Protein AF-K9FL36-F1 (afdb_monomer_lite)

pLDDT: mean 73.05, std 13.62, range [46.34, 93.56]

Structure (mmCIF, N/CA/C/O backbone):
data_AF-K9FL36-F1
#
_entry.id   AF-K9FL36-F1
#
loop_
_atom_site.group_PDB
_atom_site.id
_atom_site.type_symbol
_atom_site.label_atom_id
_atom_site.label_alt_id
_atom_site.label_comp_id
_atom_site.label_asym_id
_atom_site.label_entity_id
_atom_site.label_seq_id
_atom_site.pdbx_PDB_ins_code
_atom_site.Cartn_x
_atom_site.Cartn_y
_atom_site.Cartn_z
_atom_site.occupancy
_atom_site.B_iso_or_equiv
_atom_site.auth_seq_id
_atom_site.auth_comp_id
_atom_site.auth_asym_id
_atom_site.auth_atom_id
_atom_site.pdbx_PDB_model_num
ATOM 1 N N . MET A 1 1 ? -18.895 -12.245 8.152 1.00 71.75 1 MET A N 1
ATOM 2 C CA . MET A 1 1 ? -19.094 -10.781 8.119 1.00 71.75 1 MET A CA 1
ATOM 3 C C . MET A 1 1 ? -18.411 -10.223 9.352 1.00 71.75 1 MET A C 1
ATOM 5 O O . MET A 1 1 ? -18.664 -10.791 10.410 1.00 71.75 1 MET A O 1
ATOM 9 N N . PRO A 1 2 ? -17.522 -9.226 9.221 1.00 82.56 2 PRO A N 1
ATOM 10 C CA . PRO A 1 2 ? -16.865 -8.618 10.374 1.00 82.56 2 PRO A CA 1
ATOM 11 C C . PRO A 1 2 ? -17.904 -7.992 11.308 1.00 82.56 2 PRO A C 1
ATOM 13 O O . PRO A 1 2 ? -18.963 -7.533 10.871 1.00 82.56 2 PRO A O 1
ATOM 16 N N . THR A 1 3 ? -17.605 -8.013 12.596 1.00 93.50 3 THR A N 1
ATOM 17 C CA . THR A 1 3 ? -18.417 -7.402 13.647 1.00 93.50 3 THR A CA 1
ATOM 18 C C . THR A 1 3 ? -18.252 -5.882 13.647 1.00 93.50 3 THR A C 1
ATOM 20 O O . THR A 1 3 ? -17.268 -5.338 13.144 1.00 93.50 3 THR A O 1
ATOM 23 N N . THR A 1 4 ? -19.205 -5.164 14.242 1.00 91.94 4 THR A N 1
ATOM 24 C CA . THR A 1 4 ? -19.137 -3.699 14.363 1.00 91.94 4 THR A CA 1
ATOM 25 C C . THR A 1 4 ? -17.892 -3.234 15.127 1.00 91.94 4 THR A C 1
ATOM 27 O O . THR A 1 4 ? -17.316 -2.201 14.799 1.00 91.94 4 THR A O 1
ATOM 30 N N . GLU A 1 5 ? -17.446 -4.000 16.125 1.00 92.44 5 GLU A N 1
ATOM 31 C CA . GLU A 1 5 ? -16.233 -3.697 16.893 1.00 92.44 5 GLU A CA 1
ATOM 32 C C . GLU A 1 5 ? -14.965 -3.846 16.045 1.00 92.44 5 GLU A C 1
ATOM 34 O O . GLU A 1 5 ? -14.108 -2.962 16.068 1.00 92.44 5 GLU A O 1
ATOM 39 N N . GLU A 1 6 ? -14.873 -4.906 15.238 1.00 91.50 6 GLU A N 1
ATOM 40 C CA . GLU A 1 6 ? -13.773 -5.093 14.284 1.00 91.50 6 GLU A CA 1
ATOM 41 C C . GLU A 1 6 ? -13.739 -3.965 13.247 1.00 91.50 6 GLU A C 1
ATOM 43 O O . GLU A 1 6 ? -12.675 -3.415 12.967 1.00 91.50 6 GLU A O 1
ATOM 48 N N . LEU A 1 7 ? -14.901 -3.561 12.722 1.00 90.62 7 LEU A N 1
ATOM 49 C CA . LEU A 1 7 ? -15.001 -2.445 11.778 1.00 90.62 7 LEU A CA 1
ATOM 50 C C . LEU A 1 7 ? -14.552 -1.120 12.405 1.00 90.62 7 LEU A C 1
ATOM 52 O O . LEU A 1 7 ? -13.808 -0.367 11.777 1.00 90.62 7 LEU A O 1
ATOM 56 N N . ASN A 1 8 ? -14.938 -0.854 13.655 1.00 93.50 8 ASN A N 1
ATOM 57 C CA . ASN A 1 8 ? -14.477 0.325 14.388 1.00 93.50 8 ASN A CA 1
ATOM 58 C C . ASN A 1 8 ? -12.961 0.295 14.614 1.00 93.50 8 ASN A C 1
ATOM 60 O O . ASN A 1 8 ? -12.289 1.313 14.448 1.00 93.50 8 ASN A O 1
ATOM 64 N N . HIS A 1 9 ? -12.399 -0.866 14.954 1.00 91.88 9 HIS A N 1
ATOM 65 C CA . HIS A 1 9 ? -10.958 -1.018 15.138 1.00 91.88 9 HIS A CA 1
ATOM 66 C C . HIS A 1 9 ? -10.175 -0.766 13.841 1.00 91.88 9 HIS A C 1
ATOM 68 O O . HIS A 1 9 ? -9.157 -0.064 13.855 1.00 91.88 9 HIS A O 1
ATOM 74 N N . VAL A 1 10 ? -10.668 -1.291 12.716 1.00 90.38 10 VAL A N 1
ATOM 75 C CA . VAL A 1 10 ? -10.099 -1.043 11.384 1.00 90.38 10 VAL A CA 1
ATOM 76 C C . VAL A 1 10 ? -10.191 0.439 11.028 1.00 90.38 10 VAL A C 1
ATOM 78 O O . VAL A 1 10 ? -9.190 1.014 10.610 1.00 90.38 10 VAL A O 1
ATOM 81 N N . GLY A 1 11 ? -11.342 1.077 11.261 1.00 89.75 11 GLY A N 1
ATOM 82 C CA . GLY A 1 11 ? -11.537 2.508 11.014 1.00 89.75 11 GLY A CA 1
ATOM 83 C C . GLY A 1 11 ? -10.540 3.375 11.783 1.00 89.75 11 GLY A C 1
ATOM 84 O O . GLY A 1 11 ? -9.820 4.168 11.184 1.00 89.75 11 GLY A O 1
ATOM 85 N N . ILE A 1 12 ? -10.402 3.149 13.092 1.00 93.56 12 ILE A N 1
ATOM 86 C CA . ILE A 1 12 ? -9.447 3.882 13.942 1.00 93.56 12 ILE A CA 1
ATOM 87 C C . ILE A 1 12 ? -8.001 3.667 13.475 1.00 93.56 12 ILE A C 1
ATOM 89 O O . ILE A 1 12 ? -7.182 4.589 13.495 1.00 93.56 12 ILE A O 1
ATOM 93 N N . SER A 1 13 ? -7.659 2.446 13.069 1.00 89.25 13 SER A N 1
AT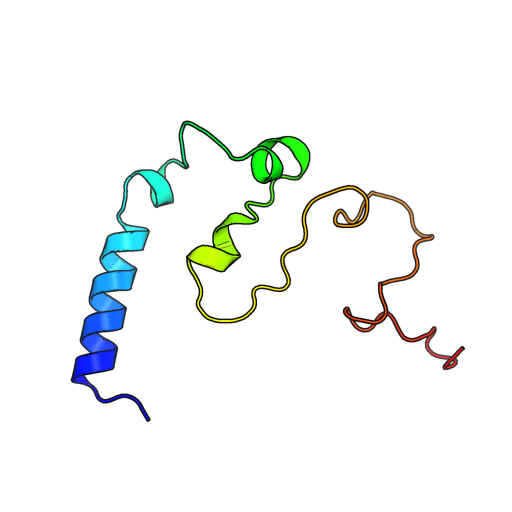OM 94 C CA . SER A 1 13 ? -6.315 2.127 12.582 1.00 89.25 13 SER A CA 1
ATOM 95 C C . SER A 1 13 ? -6.025 2.816 11.247 1.00 89.25 13 SER A C 1
ATOM 97 O O . SER A 1 13 ? -4.950 3.392 11.080 1.00 89.25 13 SER A O 1
ATOM 99 N N . ALA A 1 14 ? -7.005 2.844 10.341 1.00 88.44 14 ALA A N 1
ATOM 100 C CA . ALA A 1 14 ? -6.914 3.549 9.068 1.00 88.44 14 ALA A CA 1
ATOM 101 C C . ALA A 1 14 ? -6.795 5.071 9.260 1.00 88.44 14 ALA A C 1
ATOM 103 O O . ALA A 1 14 ? -5.944 5.707 8.641 1.00 88.44 14 ALA A O 1
ATOM 104 N N . GLU A 1 15 ? -7.578 5.660 10.169 1.00 90.38 15 GLU A N 1
ATOM 105 C CA . GLU A 1 15 ? -7.480 7.084 10.511 1.00 90.38 15 GLU A CA 1
ATOM 106 C C . GLU A 1 15 ? -6.087 7.459 11.028 1.00 90.38 15 GLU A C 1
ATOM 108 O O . GLU A 1 15 ? -5.559 8.521 10.689 1.00 90.38 15 GLU A O 1
ATOM 113 N N . ARG A 1 16 ? -5.471 6.596 11.844 1.00 90.44 16 ARG A N 1
ATOM 114 C CA . ARG A 1 16 ? -4.105 6.801 12.345 1.00 90.44 16 ARG A CA 1
ATOM 115 C C . ARG A 1 16 ? -3.066 6.704 11.235 1.00 90.44 16 ARG A C 1
ATOM 117 O O . ARG A 1 16 ? -2.173 7.549 11.195 1.00 90.44 16 ARG A O 1
ATOM 124 N N . ASP A 1 17 ? -3.185 5.722 10.344 1.00 87.56 17 ASP A N 1
ATOM 125 C CA . ASP A 1 17 ? -2.250 5.551 9.226 1.00 87.56 17 ASP A CA 1
ATOM 126 C C . ASP A 1 17 ? -2.304 6.754 8.270 1.00 87.56 17 ASP A C 1
ATOM 128 O O . ASP A 1 17 ? -1.266 7.348 7.974 1.00 87.56 17 ASP A O 1
ATOM 132 N N . LEU A 1 18 ? -3.507 7.221 7.907 1.00 86.94 18 LEU A N 1
ATOM 133 C CA . LEU A 1 18 ? -3.701 8.431 7.091 1.00 86.94 18 LEU A CA 1
ATOM 134 C C . LEU A 1 18 ? -3.173 9.697 7.772 1.00 86.94 18 LEU A C 1
ATOM 136 O O . LEU A 1 18 ? -2.684 10.619 7.116 1.00 86.94 18 LEU A O 1
ATOM 140 N N . ASN A 1 19 ? -3.268 9.761 9.101 1.00 91.31 19 ASN A N 1
ATOM 141 C CA . ASN A 1 19 ? -2.779 10.906 9.852 1.00 91.31 19 ASN A CA 1
ATOM 142 C C . ASN A 1 19 ? -1.274 10.898 10.108 1.00 91.31 19 ASN A C 1
ATOM 144 O O . ASN A 1 19 ? -0.753 11.928 10.556 1.00 91.31 19 ASN A O 1
ATOM 148 N N . SER A 1 20 ? -0.589 9.797 9.799 1.00 89.56 20 SER A N 1
ATOM 149 C CA . SER A 1 20 ? 0.853 9.678 9.956 1.00 89.56 20 SER A CA 1
ATOM 150 C C . SER A 1 20 ? 1.602 10.695 9.091 1.00 89.56 20 SER A C 1
ATOM 152 O O . SER A 1 20 ? 1.175 11.103 8.008 1.00 89.56 20 SER A O 1
ATOM 154 N N . HIS A 1 21 ? 2.764 11.117 9.582 1.00 87.25 21 HIS A N 1
ATOM 155 C CA . HIS A 1 21 ? 3.621 12.064 8.878 1.00 87.25 21 HIS A CA 1
ATOM 156 C C . HIS A 1 21 ? 4.079 11.510 7.523 1.00 87.25 21 HIS A C 1
ATOM 158 O O . HIS A 1 21 ? 4.147 12.242 6.541 1.00 87.25 21 HIS A O 1
ATOM 164 N N . GLN A 1 22 ? 4.363 10.210 7.462 1.00 84.62 22 GLN A N 1
ATOM 165 C CA . GLN A 1 22 ? 4.813 9.516 6.262 1.00 84.62 22 GLN A CA 1
ATOM 166 C C . GLN A 1 22 ? 3.718 9.447 5.193 1.00 84.62 22 GLN A C 1
ATOM 168 O O . GLN A 1 22 ? 4.035 9.595 4.019 1.00 84.62 22 GLN A O 1
ATOM 173 N N . ALA A 1 23 ? 2.451 9.255 5.576 1.00 83.06 23 ALA A N 1
ATOM 174 C CA . ALA A 1 23 ? 1.335 9.289 4.629 1.00 83.06 23 ALA A CA 1
ATOM 175 C C . ALA A 1 23 ? 1.107 10.702 4.070 1.00 83.06 23 ALA A C 1
ATOM 177 O O . ALA A 1 23 ? 0.828 10.866 2.887 1.00 83.06 23 ALA A O 1
ATOM 178 N N . LYS A 1 24 ? 1.279 11.732 4.907 1.00 85.69 24 LYS A N 1
ATOM 179 C CA . LYS A 1 24 ? 1.050 13.135 4.525 1.00 85.69 24 LYS A CA 1
ATOM 180 C C . LYS A 1 24 ? 2.177 13.749 3.704 1.00 85.69 24 LYS A C 1
ATOM 182 O O . LYS A 1 24 ? 1.916 14.500 2.773 1.00 85.69 24 LYS A O 1
ATOM 187 N N . GLN A 1 25 ? 3.421 13.490 4.088 1.00 84.56 25 GLN A N 1
ATOM 188 C CA . GLN A 1 25 ? 4.597 14.148 3.508 1.00 84.56 25 GLN A CA 1
ATOM 189 C C . GLN A 1 25 ? 5.409 13.221 2.600 1.00 84.56 25 GLN A C 1
ATOM 191 O O . GLN A 1 25 ? 6.352 13.660 1.947 1.00 84.56 25 GLN A O 1
ATOM 196 N N . GLY A 1 26 ? 5.049 11.939 2.550 1.00 76.00 26 GLY A N 1
ATOM 197 C CA . GLY A 1 26 ? 5.862 10.908 1.928 1.00 76.00 26 GLY A CA 1
ATOM 198 C C . GLY A 1 26 ? 6.988 10.423 2.843 1.00 76.00 26 GLY A C 1
ATOM 199 O O . GLY A 1 26 ? 7.327 11.018 3.872 1.00 76.00 26 GLY A O 1
ATOM 200 N N . ARG A 1 27 ? 7.578 9.286 2.470 1.00 75.62 27 ARG A N 1
ATOM 201 C CA . ARG A 1 27 ? 8.770 8.747 3.133 1.00 75.62 27 ARG A CA 1
ATOM 202 C C . ARG A 1 27 ? 9.998 9.530 2.661 1.00 75.62 27 ARG A C 1
ATOM 204 O O . ARG A 1 27 ? 10.168 9.737 1.464 1.00 75.62 27 ARG A O 1
ATOM 211 N N . SER A 1 28 ? 10.857 9.931 3.603 1.00 72.62 28 SER A N 1
ATOM 212 C CA . SER A 1 28 ? 12.123 10.621 3.298 1.00 72.62 28 SER A CA 1
ATOM 213 C C . SER A 1 28 ? 13.069 9.730 2.481 1.00 72.62 28 SER A C 1
ATOM 215 O O . SER A 1 28 ? 13.626 10.158 1.475 1.00 72.62 28 SER A O 1
ATOM 217 N N . MET A 1 29 ? 13.173 8.452 2.860 1.00 77.75 29 MET A N 1
ATOM 218 C CA . MET A 1 29 ? 13.822 7.425 2.048 1.00 77.75 29 MET A CA 1
ATOM 219 C C . MET A 1 29 ? 12.754 6.707 1.229 1.00 77.75 29 MET A C 1
ATOM 221 O O . MET A 1 29 ? 11.912 5.991 1.782 1.00 77.75 29 MET A O 1
ATOM 225 N N . LYS A 1 30 ? 12.771 6.961 -0.076 1.00 77.00 30 LYS A N 1
ATOM 226 C CA . LYS A 1 30 ? 11.947 6.263 -1.061 1.00 77.00 30 LYS A CA 1
ATOM 227 C C . LYS A 1 30 ? 12.607 4.924 -1.397 1.00 77.00 30 LYS A C 1
ATOM 229 O O . LYS A 1 30 ? 13.832 4.846 -1.407 1.00 77.00 30 LYS A O 1
ATOM 234 N N . SER A 1 31 ? 11.799 3.892 -1.623 1.00 78.44 31 SER A N 1
ATOM 235 C CA . SER A 1 31 ? 12.266 2.616 -2.172 1.00 78.44 31 SER A CA 1
ATOM 236 C C . SER A 1 31 ? 12.806 2.821 -3.588 1.00 78.44 31 SER A C 1
ATOM 238 O O . SER A 1 31 ? 12.407 3.771 -4.270 1.00 78.44 31 SER A O 1
ATOM 240 N N . ASP A 1 32 ? 13.687 1.925 -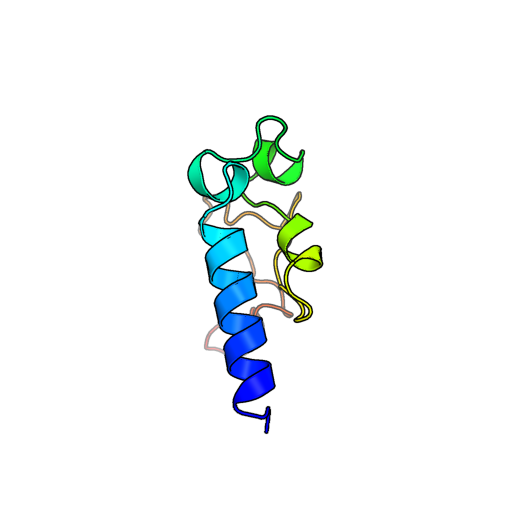4.034 1.00 81.31 32 ASP A N 1
ATOM 241 C CA . ASP A 1 32 ? 14.229 1.959 -5.399 1.00 81.31 32 ASP A CA 1
ATOM 242 C C . ASP A 1 32 ? 13.090 1.914 -6.433 1.00 81.31 32 ASP A C 1
ATOM 244 O O . ASP A 1 32 ? 13.080 2.704 -7.379 1.00 81.31 32 ASP A O 1
ATOM 248 N N . SER A 1 33 ? 12.037 1.136 -6.142 1.00 76.81 33 SER A N 1
ATOM 249 C CA . SER A 1 33 ? 10.788 1.096 -6.909 1.00 76.81 33 SER A CA 1
ATOM 250 C C . SER A 1 33 ? 10.115 2.445 -7.088 1.00 76.81 33 SER A C 1
ATOM 252 O O . SER A 1 33 ? 9.798 2.855 -8.214 1.00 76.81 33 SER A O 1
ATOM 254 N N . THR A 1 34 ? 9.979 3.190 -5.995 1.00 81.38 34 THR A N 1
ATOM 255 C CA . THR A 1 34 ? 9.384 4.527 -6.026 1.00 81.38 34 THR A CA 1
ATOM 256 C C . THR A 1 34 ? 10.271 5.520 -6.781 1.00 81.38 34 THR A C 1
ATOM 258 O O . THR A 1 34 ? 9.756 6.440 -7.414 1.00 81.38 34 THR A O 1
ATOM 261 N N . LEU A 1 35 ? 11.598 5.378 -6.708 1.00 79.75 35 LEU A N 1
ATOM 262 C CA . LEU A 1 35 ? 12.536 6.289 -7.369 1.00 79.75 35 LEU A CA 1
ATOM 263 C C . LEU A 1 35 ? 12.586 6.088 -8.886 1.00 79.75 35 LEU A C 1
ATOM 265 O O . LEU A 1 35 ? 12.631 7.077 -9.615 1.00 79.75 35 LEU A O 1
ATOM 269 N N . GLU A 1 36 ? 12.564 4.844 -9.361 1.00 74.56 36 GLU A N 1
ATOM 270 C CA . GLU A 1 36 ? 12.646 4.539 -10.795 1.00 74.56 36 GLU A CA 1
ATOM 271 C C . GLU A 1 36 ? 11.285 4.637 -11.499 1.00 74.56 36 GLU A C 1
ATOM 273 O O . GLU A 1 36 ? 11.218 5.128 -12.625 1.00 74.56 36 GLU A O 1
ATOM 278 N N . SER A 1 37 ? 10.196 4.197 -10.860 1.00 72.19 37 SER A N 1
ATOM 279 C CA . SER A 1 37 ? 8.879 4.089 -11.515 1.00 72.19 37 SER A CA 1
ATOM 280 C C . SER A 1 37 ? 7.796 5.009 -10.947 1.00 72.19 37 SER A C 1
ATOM 282 O O . SER A 1 37 ? 6.741 5.164 -11.560 1.00 72.19 37 SER A O 1
ATOM 284 N N . GLY A 1 38 ? 8.024 5.605 -9.772 1.00 74.94 38 GLY A N 1
ATOM 285 C CA . GLY A 1 38 ? 6.984 6.314 -9.021 1.00 74.94 38 GLY A CA 1
ATOM 286 C C . GLY A 1 38 ? 5.995 5.395 -8.292 1.00 74.94 38 GLY A C 1
ATOM 287 O O . GLY A 1 38 ? 5.092 5.898 -7.626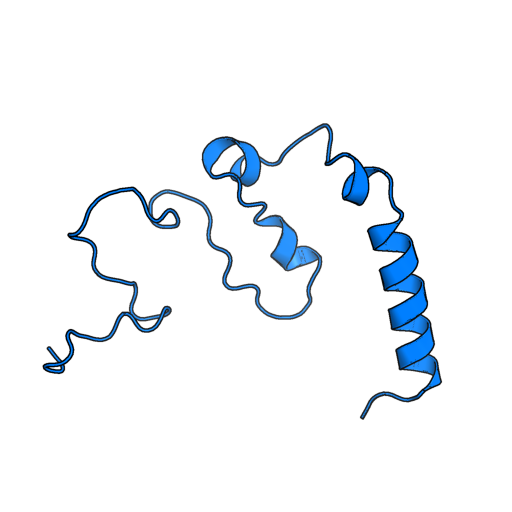 1.00 74.94 38 GLY A O 1
ATOM 288 N N . VAL A 1 39 ? 6.168 4.075 -8.390 1.00 77.38 39 VAL A N 1
ATOM 289 C CA . VAL A 1 39 ? 5.327 3.059 -7.748 1.00 77.38 39 VAL A CA 1
ATOM 290 C C . VAL A 1 39 ? 6.046 2.500 -6.523 1.00 77.38 39 VAL A C 1
ATOM 292 O O . VAL A 1 39 ? 7.180 2.048 -6.631 1.00 77.38 39 VAL A O 1
ATOM 295 N N . ASP A 1 40 ? 5.390 2.510 -5.360 1.00 81.56 40 ASP A N 1
ATOM 296 C CA . ASP A 1 40 ? 5.920 1.873 -4.149 1.00 81.56 40 ASP A CA 1
ATOM 297 C C . ASP A 1 40 ? 5.444 0.418 -4.065 1.00 81.56 40 ASP A C 1
ATOM 299 O O . ASP A 1 40 ? 4.324 0.144 -3.633 1.00 81.56 40 ASP A O 1
ATOM 303 N N . GLU A 1 41 ? 6.299 -0.524 -4.463 1.00 78.88 41 GLU A N 1
ATOM 304 C CA . GLU A 1 41 ? 5.993 -1.964 -4.414 1.00 78.88 41 GLU A CA 1
ATOM 305 C C . GLU A 1 41 ? 5.807 -2.484 -2.975 1.00 78.88 41 GLU A C 1
ATOM 307 O O . GLU A 1 41 ? 5.199 -3.526 -2.749 1.00 78.88 41 GLU A O 1
ATOM 312 N N . MET A 1 42 ? 6.257 -1.736 -1.957 1.00 80.50 42 MET A N 1
ATOM 313 C CA . MET A 1 42 ? 6.051 -2.115 -0.556 1.00 80.50 42 MET A CA 1
ATOM 314 C C . MET A 1 42 ? 4.579 -2.055 -0.123 1.00 80.50 42 MET A C 1
ATOM 316 O O . MET A 1 42 ? 4.250 -2.446 1.001 1.00 80.50 42 MET A O 1
ATOM 320 N N . VAL A 1 43 ? 3.682 -1.567 -0.982 1.00 79.69 43 VAL A N 1
ATOM 321 C CA . VAL A 1 43 ? 2.236 -1.555 -0.749 1.00 79.69 43 VAL A CA 1
ATOM 322 C C . VAL A 1 43 ? 1.666 -2.965 -0.532 1.00 79.69 43 VAL A C 1
ATOM 324 O O . VAL A 1 43 ? 0.760 -3.119 0.288 1.00 79.69 43 VAL A O 1
ATOM 327 N N . ASP A 1 44 ? 2.285 -3.999 -1.113 1.00 77.56 44 ASP A N 1
ATOM 328 C CA . ASP A 1 44 ? 1.977 -5.417 -0.851 1.00 77.56 44 ASP A CA 1
ATOM 329 C C . ASP A 1 44 ? 2.105 -5.807 0.625 1.00 77.56 44 ASP A C 1
ATOM 331 O O . ASP A 1 44 ? 1.415 -6.694 1.117 1.00 77.56 44 ASP A O 1
ATOM 335 N N . GLN A 1 45 ? 2.991 -5.145 1.371 1.00 79.31 45 GLN A N 1
ATOM 336 C CA . GLN A 1 45 ? 3.175 -5.425 2.797 1.00 79.31 45 GLN A CA 1
ATOM 337 C C . GLN A 1 45 ? 2.117 -4.733 3.662 1.00 79.31 45 GLN A C 1
ATOM 339 O O . GLN A 1 45 ? 1.917 -5.107 4.817 1.00 79.31 45 GLN A O 1
ATOM 344 N N . ARG A 1 46 ? 1.460 -3.697 3.128 1.00 75.88 46 ARG A N 1
ATOM 345 C CA . ARG A 1 46 ? 0.437 -2.920 3.841 1.00 75.88 46 ARG A CA 1
ATOM 346 C C . ARG A 1 46 ? -0.950 -3.517 3.676 1.00 75.88 46 ARG A C 1
ATOM 348 O O . ARG A 1 46 ? -1.757 -3.435 4.599 1.00 75.88 46 ARG A O 1
ATOM 355 N N . PHE A 1 47 ? -1.225 -4.108 2.520 1.00 77.50 47 PHE A N 1
ATOM 356 C CA . PHE A 1 47 ? -2.509 -4.719 2.222 1.00 77.50 47 PHE A CA 1
ATOM 357 C C . PHE A 1 47 ? -2.345 -6.230 2.151 1.00 77.50 47 PHE A C 1
ATOM 359 O O . PHE A 1 47 ? -1.578 -6.748 1.359 1.00 77.50 47 PHE A O 1
ATOM 366 N N . SER A 1 48 ? -3.105 -6.960 2.968 1.00 70.94 48 SER A N 1
ATOM 367 C CA . SER A 1 48 ? -3.079 -8.431 2.964 1.00 70.94 48 SER A CA 1
ATOM 368 C C . SER A 1 48 ? -3.676 -9.047 1.696 1.00 70.94 48 SER A C 1
ATOM 370 O O . SER A 1 48 ? -3.618 -10.260 1.513 1.00 70.94 48 SER A O 1
ATOM 372 N N . GLN A 1 49 ? -4.308 -8.229 0.854 1.00 73.19 49 GLN A N 1
ATOM 373 C CA . GLN A 1 49 ? -4.772 -8.656 -0.455 1.00 73.19 49 GLN A CA 1
ATOM 374 C C . GLN A 1 49 ? -3.611 -8.572 -1.442 1.00 73.19 49 GLN A C 1
ATOM 376 O O . GLN A 1 49 ? -2.839 -7.619 -1.355 1.00 73.19 49 GLN A O 1
ATOM 381 N N . PRO A 1 50 ? -3.503 -9.525 -2.385 1.00 67.50 50 PRO A N 1
ATOM 382 C CA . PRO A 1 50 ? -2.506 -9.444 -3.437 1.00 67.50 50 PRO A CA 1
ATOM 383 C C . PRO A 1 50 ? -2.716 -8.138 -4.192 1.00 67.50 50 PRO A C 1
ATOM 385 O O . PRO A 1 50 ? -3.733 -7.917 -4.850 1.00 67.50 50 PRO A O 1
ATOM 388 N N . THR A 1 51 ? -1.755 -7.251 -4.028 1.00 64.12 51 THR A N 1
ATOM 389 C CA . THR A 1 51 ? -1.683 -5.984 -4.712 1.00 64.12 51 THR A CA 1
ATOM 390 C C . THR A 1 51 ? -0.951 -6.350 -6.008 1.00 64.12 51 THR A C 1
ATOM 392 O O . THR A 1 51 ? 0.167 -6.846 -5.993 1.00 64.12 51 THR A O 1
ATOM 395 N N . SER A 1 52 ? -1.605 -6.279 -7.172 1.00 66.88 52 SER A N 1
ATOM 396 C CA . SER A 1 52 ? -0.996 -6.688 -8.457 1.00 66.88 52 SER A CA 1
ATOM 397 C C . SER A 1 52 ? 0.069 -5.690 -8.941 1.00 66.88 52 SER A C 1
ATOM 399 O O . SER A 1 52 ? 0.240 -5.470 -10.138 1.00 66.88 52 SER A O 1
ATOM 401 N N . VAL A 1 53 ? 0.731 -5.016 -8.004 1.00 67.44 53 VAL A N 1
ATOM 402 C CA . VAL A 1 53 ? 1.647 -3.912 -8.224 1.00 67.44 53 VAL A CA 1
ATOM 403 C C . VAL A 1 53 ? 3.007 -4.499 -8.550 1.00 67.44 53 VAL A C 1
ATOM 405 O O . VAL A 1 53 ? 3.698 -5.037 -7.693 1.00 67.44 53 VAL A O 1
ATOM 408 N N . LYS A 1 54 ? 3.392 -4.407 -9.819 1.00 69.19 54 LYS A N 1
ATOM 409 C CA . LYS A 1 54 ? 4.708 -4.842 -10.280 1.00 69.19 54 LYS A CA 1
ATOM 410 C C . LYS A 1 54 ? 5.622 -3.632 -10.440 1.00 69.19 54 LYS A C 1
ATOM 412 O O . LYS A 1 54 ? 5.184 -2.559 -10.856 1.00 69.19 54 LYS A O 1
ATOM 417 N N . TYR A 1 55 ? 6.902 -3.823 -10.149 1.00 64.06 55 TYR A N 1
ATOM 418 C CA . TYR A 1 55 ? 7.974 -2.868 -10.413 1.00 64.06 55 TYR A CA 1
ATOM 419 C C . TYR A 1 55 ? 9.100 -3.543 -11.226 1.00 64.06 55 TYR A C 1
ATOM 421 O O . TYR A 1 55 ? 9.328 -4.745 -11.089 1.00 64.06 55 TYR A O 1
ATOM 429 N N . GLY A 1 56 ? 9.777 -2.788 -12.100 1.00 61.88 56 GLY A N 1
ATOM 430 C CA . GLY A 1 56 ? 10.936 -3.226 -12.883 1.00 61.88 56 GLY A CA 1
ATOM 431 C C . GLY A 1 56 ? 10.739 -3.213 -14.412 1.00 61.88 56 GLY A C 1
ATOM 432 O O . GLY A 1 56 ? 9.728 -2.719 -14.924 1.00 61.88 56 GLY A O 1
ATOM 433 N N . PRO A 1 57 ? 11.710 -3.750 -15.182 1.00 51.94 57 PRO A N 1
ATOM 434 C CA . PRO A 1 57 ? 11.672 -3.796 -16.645 1.00 51.94 57 PRO A CA 1
ATOM 435 C C . PRO A 1 57 ? 10.495 -4.653 -17.140 1.00 51.94 57 PRO A C 1
ATOM 437 O O . PRO A 1 57 ? 10.587 -5.873 -17.231 1.00 51.94 57 PRO A O 1
ATOM 440 N N . GLY A 1 58 ? 9.365 -4.007 -17.429 1.00 57.34 58 GLY A N 1
ATOM 441 C CA . GLY A 1 58 ? 8.111 -4.664 -17.815 1.00 57.34 58 GLY A CA 1
ATOM 442 C C . GLY A 1 58 ? 6.883 -4.184 -17.041 1.00 57.34 58 GLY A C 1
ATOM 443 O O . GLY A 1 58 ? 5.773 -4.415 -17.500 1.00 57.34 58 GLY A O 1
ATOM 444 N N . SER A 1 59 ? 7.063 -3.464 -15.929 1.00 54.03 59 SER A N 1
ATOM 445 C CA . SER A 1 59 ? 5.962 -2.992 -15.083 1.00 54.03 59 SER A CA 1
ATOM 446 C C . SER A 1 59 ? 5.482 -1.567 -15.378 1.00 54.03 59 SER A C 1
ATOM 448 O O . SER A 1 59 ? 4.496 -1.102 -14.811 1.00 54.03 59 SER A O 1
ATOM 450 N N . THR A 1 60 ? 6.193 -0.842 -16.244 1.00 52.59 60 THR A N 1
ATOM 451 C CA . THR A 1 60 ? 5.813 0.507 -16.660 1.00 52.59 60 THR A CA 1
ATOM 452 C C . THR A 1 60 ? 5.128 0.465 -18.023 1.00 52.59 60 THR A C 1
ATOM 454 O O . THR A 1 60 ? 5.669 -0.058 -19.009 1.00 52.59 60 THR A O 1
ATOM 457 N N . ALA A 1 61 ? 3.949 1.086 -18.106 1.00 49.91 61 ALA A N 1
ATOM 458 C CA . ALA A 1 61 ? 3.350 1.521 -19.362 1.00 49.91 61 ALA A CA 1
ATOM 459 C C . ALA A 1 61 ? 4.220 2.644 -19.956 1.00 49.91 61 ALA A C 1
ATOM 461 O O . ALA A 1 61 ? 3.954 3.831 -19.805 1.00 49.91 61 ALA A O 1
ATOM 462 N N . SER A 1 62 ? 5.334 2.272 -20.581 1.00 46.34 62 SER A N 1
ATOM 463 C CA . SER A 1 62 ? 6.222 3.212 -21.264 1.00 46.34 62 SER A CA 1
ATOM 464 C C . SER A 1 62 ? 5.769 3.358 -22.724 1.00 46.34 62 SER A C 1
ATOM 466 O O . SER A 1 62 ? 5.974 2.468 -23.551 1.00 46.34 62 SER A O 1
ATOM 468 N N . GLY A 1 63 ? 5.054 4.462 -22.967 1.00 47.53 63 GLY A N 1
ATOM 469 C CA . GLY A 1 63 ? 5.077 5.343 -24.148 1.00 47.53 63 GLY A CA 1
ATOM 470 C C . GLY A 1 63 ? 4.969 4.787 -25.573 1.00 47.53 63 GLY A C 1
ATOM 471 O O . GLY A 1 63 ? 5.134 5.564 -26.506 1.00 47.53 63 GLY A O 1
ATOM 472 N N . SER A 1 64 ? 4.737 3.495 -25.779 1.00 53.78 64 SER A N 1
ATOM 473 C CA . SER A 1 64 ? 4.757 2.860 -27.099 1.00 53.78 64 SER A CA 1
ATOM 474 C C . SER A 1 64 ? 3.458 2.096 -27.338 1.00 53.78 64 SER A C 1
ATOM 476 O O . SER A 1 64 ? 3.157 1.154 -26.607 1.00 53.78 64 SER A O 1
ATOM 478 N N . ASP A 1 65 ? 2.736 2.480 -28.395 1.00 55.00 65 ASP A N 1
ATOM 479 C CA . ASP A 1 65 ? 1.467 1.915 -28.900 1.00 55.00 65 ASP A CA 1
ATOM 480 C C . ASP A 1 65 ? 1.538 0.425 -29.321 1.00 55.00 65 ASP A C 1
ATOM 482 O O . ASP A 1 65 ? 0.621 -0.109 -29.948 1.00 55.00 65 ASP A O 1
ATOM 486 N N . HIS A 1 66 ? 2.636 -0.275 -29.024 1.00 54.00 66 HIS A N 1
ATOM 487 C CA . HIS A 1 66 ? 2.935 -1.602 -29.567 1.00 54.00 66 HIS A CA 1
ATOM 488 C C . HIS A 1 66 ? 3.400 -2.621 -28.516 1.00 54.00 66 HIS A C 1
ATOM 490 O O . HIS A 1 66 ? 4.272 -3.442 -28.807 1.00 54.00 66 HIS A O 1
ATOM 496 N N . ARG A 1 67 ? 2.843 -2.614 -27.295 1.00 58.19 67 ARG A N 1
ATOM 497 C CA . ARG A 1 67 ? 3.097 -3.691 -26.320 1.00 58.19 67 ARG A CA 1
ATOM 498 C C . ARG A 1 67 ? 1.880 -4.568 -26.0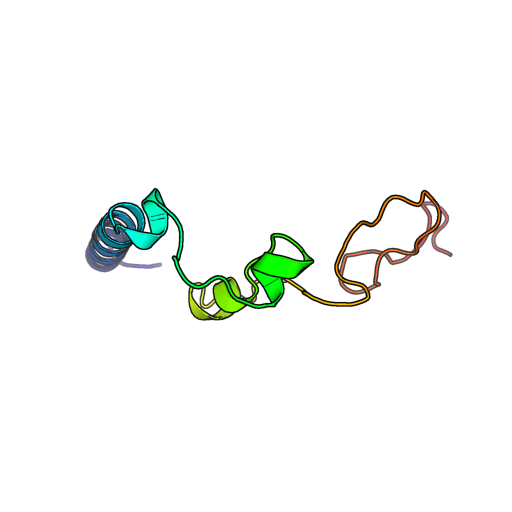54 1.00 58.19 67 ARG A C 1
ATOM 500 O O . ARG A 1 67 ? 0.763 -4.090 -25.915 1.00 58.19 67 ARG A O 1
ATOM 507 N N . VAL A 1 68 ? 2.158 -5.867 -25.980 1.00 57.25 68 VAL A N 1
ATOM 508 C CA . VAL A 1 68 ? 1.218 -6.921 -25.598 1.00 57.25 68 VAL A CA 1
ATOM 509 C C . VAL A 1 68 ? 1.022 -6.826 -24.087 1.00 57.25 68 VAL A C 1
ATOM 511 O O . VAL A 1 68 ? 2.003 -6.875 -23.342 1.00 57.25 68 VAL A O 1
ATOM 514 N N . ILE A 1 69 ? -0.221 -6.626 -23.648 1.00 59.03 69 ILE A N 1
ATOM 515 C CA . ILE A 1 69 ? -0.575 -6.673 -22.225 1.00 59.03 69 ILE A CA 1
ATOM 516 C C . ILE A 1 69 ? -0.247 -8.097 -21.725 1.00 59.03 69 ILE A C 1
ATOM 518 O O . ILE A 1 69 ? -0.494 -9.059 -22.453 1.00 59.03 69 ILE A O 1
ATOM 522 N N . PRO A 1 70 ? 0.340 -8.276 -20.534 1.00 59.72 70 PRO A N 1
ATOM 523 C CA . PRO A 1 70 ? 0.569 -9.605 -19.974 1.00 59.72 70 PRO A CA 1
ATOM 524 C C . PRO A 1 70 ? -0.739 -10.401 -19.829 1.00 59.72 70 PRO A C 1
ATOM 526 O O . PRO A 1 70 ? -1.769 -9.838 -19.458 1.00 59.72 70 PRO A O 1
ATOM 529 N N . ASP A 1 71 ? -0.706 -11.719 -20.053 1.00 62.25 71 ASP A N 1
ATOM 530 C CA . ASP A 1 71 ? -1.897 -12.587 -19.945 1.00 62.25 71 ASP A CA 1
ATOM 531 C C . ASP A 1 71 ? -2.590 -12.467 -18.574 1.00 62.25 71 ASP A C 1
ATOM 533 O O . ASP A 1 71 ? -3.815 -12.470 -18.464 1.00 62.25 71 ASP A O 1
ATOM 537 N N . GLU A 1 72 ? -1.789 -12.314 -17.522 1.00 60.31 72 GLU A N 1
ATOM 538 C CA . GLU A 1 72 ? -2.219 -12.123 -16.133 1.00 60.31 72 GLU A CA 1
ATOM 539 C C . GLU A 1 72 ? -2.958 -10.796 -15.876 1.00 60.31 72 GLU A C 1
ATOM 541 O O . GLU A 1 72 ? -3.783 -10.732 -14.968 1.00 60.31 72 GLU A O 1
ATOM 546 N N . GLU A 1 73 ? -2.719 -9.765 -16.692 1.00 60.78 73 GLU A N 1
ATOM 547 C CA . GLU A 1 73 ? -3.426 -8.473 -16.659 1.00 60.78 73 GLU A CA 1
ATOM 548 C C . GLU A 1 73 ? -4.611 -8.441 -17.641 1.00 60.78 73 GLU A C 1
ATOM 550 O O . GLU A 1 73 ? -5.175 -7.387 -17.932 1.00 60.78 73 GLU A O 1
ATOM 555 N N . GLY A 1 74 ? -5.012 -9.606 -18.161 1.00 60.12 74 GLY A N 1
ATOM 556 C CA . GLY A 1 74 ? -6.092 -9.714 -19.137 1.00 60.12 74 GLY A CA 1
ATOM 557 C C . GLY A 1 74 ? -5.653 -9.393 -20.563 1.00 60.12 74 GLY A C 1
ATOM 558 O O . GLY A 1 74 ? -6.503 -9.200 -21.427 1.00 60.12 74 GLY A O 1
ATOM 559 N N . GLY A 1 75 ? -4.349 -9.402 -20.845 1.00 63.88 75 GLY A N 1
ATOM 560 C CA . GLY A 1 75 ? -3.786 -9.227 -22.186 1.00 63.88 75 GLY A CA 1
ATOM 561 C C . GLY A 1 75 ? -3.960 -10.412 -23.124 1.00 63.88 75 GLY A C 1
ATOM 562 O O . GLY A 1 75 ? -3.207 -10.603 -24.078 1.00 63.88 75 GLY A O 1
ATOM 563 N N . VAL A 1 76 ? -4.985 -11.208 -22.854 1.00 61.03 76 VAL A N 1
ATOM 564 C CA . VAL A 1 76 ? -5.326 -12.392 -23.607 1.00 61.03 76 VAL A CA 1
ATOM 565 C C . VAL A 1 76 ? -6.140 -11.934 -24.809 1.00 61.03 76 VAL A C 1
ATOM 567 O O . VAL A 1 76 ? -7.364 -12.030 -24.815 1.00 61.03 76 VAL A O 1
ATOM 570 N N . ARG A 1 77 ? -5.402 -11.527 -25.846 1.00 55.00 77 ARG A N 1
ATOM 571 C CA . ARG A 1 77 ? -5.830 -11.455 -27.249 1.00 55.00 77 AR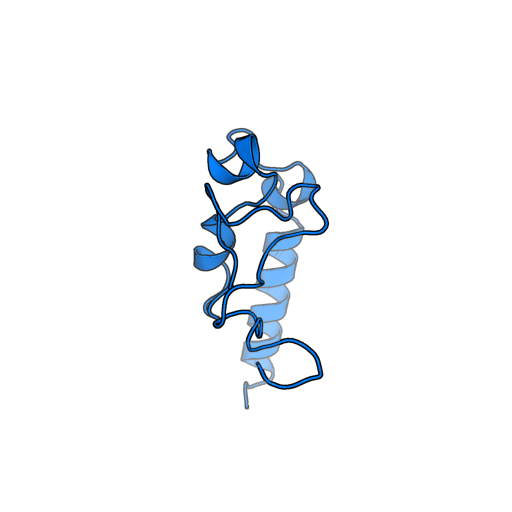G A CA 1
ATOM 572 C C . ARG A 1 77 ? -6.531 -10.160 -27.673 1.00 55.00 77 ARG A C 1
ATOM 574 O O . ARG A 1 77 ? -7.314 -9.567 -26.945 1.00 55.00 77 ARG A O 1
ATOM 581 N N . ASP A 1 78 ? -6.242 -9.762 -28.912 1.00 56.19 78 ASP A N 1
ATOM 582 C CA . ASP A 1 78 ? -7.017 -8.788 -29.703 1.00 56.19 78 ASP A CA 1
ATOM 583 C C . ASP A 1 78 ? -8.519 -9.153 -29.652 1.00 56.19 78 ASP A C 1
ATOM 585 O O . ASP A 1 78 ? -8.837 -10.332 -29.495 1.00 56.19 78 ASP A O 1
ATOM 589 N N . ASP A 1 79 ? -9.443 -8.200 -29.836 1.00 57.22 79 ASP A N 1
ATOM 590 C CA . ASP A 1 79 ? -10.902 -8.396 -30.005 1.00 57.22 79 ASP A CA 1
ATOM 591 C C . ASP A 1 79 ? -11.284 -9.588 -30.924 1.00 57.22 79 ASP A C 1
ATOM 593 O O . ASP A 1 79 ? -12.404 -10.103 -30.892 1.00 57.22 79 ASP A O 1
ATOM 597 N N . ARG A 1 80 ? -10.342 -10.051 -31.755 1.00 59.97 80 ARG A N 1
ATOM 598 C CA . ARG A 1 80 ? -10.399 -11.238 -32.624 1.00 59.97 80 ARG A CA 1
ATOM 599 C C . ARG A 1 80 ? -9.945 -12.564 -31.984 1.00 59.97 80 ARG A C 1
ATOM 601 O O . ARG A 1 80 ? -9.833 -13.560 -32.700 1.00 59.97 80 ARG A O 1
ATOM 608 N N . ASN A 1 81 ? -9.693 -12.606 -30.678 1.00 53.56 81 ASN A N 1
ATOM 609 C CA . ASN A 1 81 ? -9.310 -13.786 -29.896 1.00 53.56 81 ASN A CA 1
ATOM 610 C C . ASN A 1 81 ? -8.076 -14.536 -30.464 1.00 53.56 81 ASN A C 1
ATOM 612 O O . ASN A 1 81 ? -8.063 -15.770 -30.504 1.00 53.56 81 ASN A O 1
ATOM 616 N N . ARG A 1 82 ? -7.041 -13.801 -30.902 1.00 59.16 82 ARG A N 1
ATOM 617 C CA . ARG A 1 82 ? -5.751 -14.338 -31.366 1.00 59.16 82 ARG A CA 1
ATOM 618 C C . ARG A 1 82 ? -4.602 -13.980 -30.431 1.00 59.16 82 ARG A C 1
ATOM 620 O O . ARG A 1 82 ? -4.508 -12.789 -30.068 1.00 59.16 82 ARG A O 1
#

Foldseek 3Di:
DDDPVVVVVVVVVVVVVCVDPCNVVNDPDADPQCVPAVDRPCVCVVDVDPDVQDGDDPRDPPDDPDDQDDVVNVSQDDVVRD

Organism: Penicillium digitatum (strain PHI26 / CECT 20796) (NCBI:txid1170229)

Radius of gyration: 18.08 Å; chains: 1; bounding box: 33×28×50 Å

Sequence (82 aa):
MPTTEELNHVGISAERDLNSHQAKQGRSMKSDSTLESGVDEMVDQRFSQPTSVKYGPGSTASGSDHRVIPDEEGGVRDDRNR

Secondary structure (DSSP, 8-state):
---HHHHHHHHHHHHHHHHSHHHHH--SS--HHHHHHS--TTHHHH-SS------STTSS--S-TT-PPPGGGT----TT--

=== Feature glossary ===
Key to the feature types in this record:

pLDDT. pLDDT is the predicted lDDT-Cα score: AlphaFold's confidence that the local environment of each residue (all inter-atomic distances within 15 Å) is correctly placed. It is a per-residue number between 0 and 100, with higher meaning more reliable.

Radius of gyration, Cα contacts, bounding box. The geometric summary reports three shape descriptors. Rg (radius of gyration) measures how spread out the Cα atoms are about their centre of mass; compact globular proteins have small Rg, elongated or unfolded ones large. Cα contacts (<8 Å, |i−j|>4) count long-range residue pairs in spatial proximity — high for tightly packed folds, near zero for rods or random coil. The bounding-box extents give the protein's footprint along x, y, z in Å.

Backbone torsions (φ/ψ). Backbone dihedral angles. Every residue except chain termini has a φ (preceding-C → N → Cα → C) and a ψ (N → Cα → C → next-N). They are reported in degrees following the IUPAC sign convention. Secondary structure is essentially a statement about which (φ, ψ) basin each residue occupies.

Contact-map, Ramachandran, and PAE plots. Plot images: a contact map (which residues are close in 3D, as an N×N binary image), a Ramachandran scatter (backbone torsion angles, revealing secondary-structure composition at a glance), and — for AlphaFold structures — a PAE heatmap (pairwise prediction confidence).

Predicted aligned error. Predicted Aligned Error (PAE) is an AlphaFold confidence matrix: entry (i, j) is the expected error in the position of residue j, in ångströms, when the prediction is superimposed on the true structure at residue i. Low PAE within a block of residues means that block is internally rigid and well-predicted; high PAE between two blocks means their relative placement is uncertain even if each block individually is confident.

Secondary structure (3-state, P-SEA). Three-state secondary structure (P-SEA) collapses the eight DSSP classes into helix (a), strand (b), and coil (c). P-SEA assigns these from Cα geometry alone — distances and angles — without requiring backbone oxygens, so it works on any Cα trace.

Solvent-accessible surface area. Solvent-accessible surface area (SASA) is the area in Å² traced out by the centre of a 1.4 Å probe sphere (a water molecule) rolled over the protein's van der Waals surface (Shrake–Rupley / Lee–Richards construction). Buried residues have near-zero SASA; fully exposed residues can exceed 200 Å². The total SASA scales roughly with the number of surface residues.

Foldseek 3Di. The Foldseek 3Di string encodes local tertiary geometry as a 20-letter alphabet — one character per residue — derived from the relative positions of nearby Cα atoms. Unlike the amino-acid sequence, 3Di is a direct function of the 3D structure, so two proteins with the same fold have similar 3Di strings even at low sequence identity.

B-factor. For experimental (PDB) structures, the B-factor (temperature factor) quantifies the positional spread of each atom in the crystal — a combination of thermal vibration and static disorder — in units of Å². High B-factors mark flexible loops or poorly resolved regions; low B-factors mark the rigid, well-ordered core.

mmCIF coordinates. The mmCIF block holds the 3D Cartesian coordinates of each backbone atom (N, Cα, C, O) in ångströms. mmCIF is the PDB's canonical archive format — a tagged-loop text representation of the atomic model.

InterPro / GO / CATH / organism. Functional annotations link the protein to curated databases. InterPro entries identify conserved domains and families by matching the sequence against member-database signatur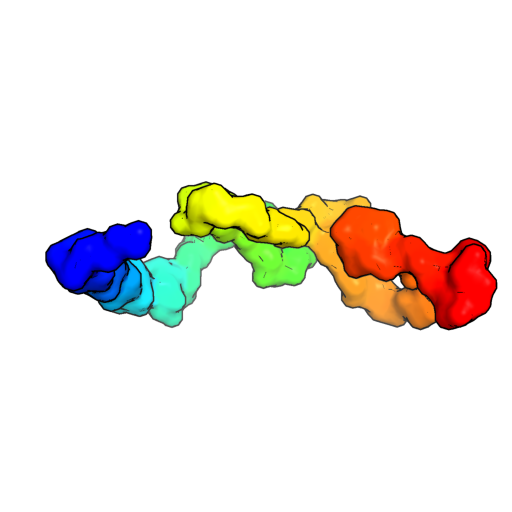es (Pfam, PROSITE, CDD, …). Gene Ontology (GO) terms describe molecular function, biological process, and cellular component in a controlled vocabulary. CATH places the structure in a hierarchical fold classification (Class/Architecture/Topology/Homologous-superfamily). The organism is the source species.

Rendered structure images. Structure images are PyMOL renders from six orthogonal camera directions. Cartoon representation draws helices as coils and strands as arrows; sticks shows the backbone as bonds; surface shows the solvent-excluded envelope. Rainbow coloring maps sequence position to hue (blue→red, N→C); chain coloring assigns a distinct color per polypeptide.

Sequence. This is the polypeptide sequence — one letter per residue, N-terminus first. Length ranges from a few dozen residues for small domains to over a thousand for large multi-domain proteins.

Secondary structure (8-state, DSSP). The SS8 string is DSSP's per-residue secondary-structure call. α-helix (H) means an i→i+4 H-bond ladder; β-strand (E) means the residue participates in a β-sheet; 3₁₀ (G) and π (I) are tighter and wider helices; T/S are turns/bends; '-' is loop.

Nearest PDB structures. Structural nearest neighbors (via Foldseek easy-search vs the PDB). Reported per hit: target PDB id, E-value, and alignment TM-score. A TM-score above ~0.5 is the conventional threshold for 'same fold'.